Protein AF-A0A9N7NB14-F1 (afdb_monomer_lite)

Sequence (86 aa):
ELYQKALTVKSAIPHPRIMGIIRECGGKMHMAERQWAEAATDFFEAFKNYDEAGNHRRIQCLKYLVLANMLMESEVNPFDDQEAKP

InterPro domains:
  IPR050871 26S Proteasome and COP9 Signalosome Components [PTHR10678] (1-86)

Foldseek 3Di:
DVLVVLVPDDDVDDQLQVLLVSLCVQLVVCVVVLVLVSNLVSLVSSLVSCVVVVHPCSVVSLVSNVVSCVSVVHPDDPCVDPSNDD

Secondary structure (DSSP, 8-state):
-HHHHHHT---SS--HHHHHHHHHHHHHHHHHTT-HHHHHHHHHHHHHHHHHTT-THHHHHHHHHHHHHHHTT----TTSSGGG--

Structure (mmCIF, N/CA/C/O backbone):
data_AF-A0A9N7NB14-F1
#
_entry.id   AF-A0A9N7NB14-F1
#
loop_
_atom_site.group_PDB
_atom_site.id
_atom_site.type_symbol
_atom_site.label_atom_id
_atom_site.label_alt_id
_atom_site.label_comp_id
_atom_site.label_asym_id
_atom_site.label_entity_id
_atom_site.label_seq_id
_atom_site.pdbx_PDB_ins_code
_atom_site.Cartn_x
_atom_site.Cartn_y
_atom_site.Cartn_z
_atom_site.occupancy
_atom_site.B_iso_or_equiv
_atom_site.auth_seq_id
_atom_site.auth_comp_id
_atom_site.auth_asym_id
_atom_site.auth_atom_id
_atom_site.pdbx_PDB_model_num
ATOM 1 N N . GLU A 1 1 ? 7.393 -4.291 13.317 1.00 79.00 1 GLU A N 1
ATOM 2 C CA . GLU A 1 1 ? 8.867 -4.078 13.285 1.00 79.00 1 GLU A CA 1
ATOM 3 C C . GLU A 1 1 ? 9.531 -4.277 11.920 1.00 79.00 1 GLU A C 1
ATOM 5 O O . GLU A 1 1 ? 10.281 -3.399 11.511 1.00 79.00 1 GLU A O 1
ATOM 10 N N . LEU A 1 2 ? 9.311 -5.401 11.218 1.00 91.56 2 LEU A N 1
ATOM 11 C CA . LEU A 1 2 ? 10.003 -5.689 9.947 1.00 91.56 2 LEU A CA 1
ATOM 12 C C . LEU A 1 2 ? 9.776 -4.607 8.881 1.00 91.56 2 LEU A C 1
ATOM 14 O O . LEU A 1 2 ? 10.726 -4.200 8.223 1.00 91.56 2 LEU A O 1
ATOM 18 N N . TYR A 1 3 ? 8.541 -4.113 8.759 1.00 92.38 3 TYR A N 1
ATOM 19 C CA . TYR A 1 3 ? 8.193 -3.036 7.832 1.00 92.38 3 TYR A CA 1
ATOM 20 C C . TYR A 1 3 ? 9.032 -1.768 8.067 1.00 92.38 3 TYR A C 1
ATOM 22 O O . TYR A 1 3 ? 9.713 -1.298 7.161 1.00 92.38 3 TYR A O 1
ATOM 30 N N . GLN A 1 4 ? 9.079 -1.285 9.311 1.00 91.19 4 GLN A N 1
ATOM 31 C CA . GLN A 1 4 ? 9.870 -0.108 9.684 1.00 91.19 4 GLN A CA 1
ATOM 32 C C . GLN A 1 4 ? 11.365 -0.311 9.402 1.00 91.19 4 GLN A C 1
ATOM 34 O O . GLN A 1 4 ? 12.016 0.569 8.850 1.00 91.19 4 GLN A O 1
ATOM 39 N N . LYS A 1 5 ? 11.908 -1.504 9.684 1.00 91.62 5 LYS A N 1
ATOM 40 C CA . LYS A 1 5 ? 13.300 -1.842 9.336 1.00 91.62 5 LYS A CA 1
ATOM 41 C C . LYS A 1 5 ? 13.523 -1.828 7.819 1.00 91.62 5 LYS A C 1
ATOM 43 O O . LYS A 1 5 ? 14.535 -1.299 7.371 1.00 91.62 5 LYS A O 1
ATOM 48 N N . ALA A 1 6 ? 12.581 -2.338 7.027 1.00 90.75 6 ALA A N 1
ATOM 49 C CA . ALA A 1 6 ? 12.672 -2.333 5.567 1.00 90.75 6 ALA A CA 1
ATOM 50 C C . ALA A 1 6 ? 12.696 -0.907 4.983 1.00 90.75 6 ALA A C 1
ATOM 52 O O . ALA A 1 6 ? 13.460 -0.655 4.055 1.00 90.75 6 ALA A O 1
ATOM 53 N N . LEU A 1 7 ? 11.951 0.040 5.569 1.00 88.25 7 LEU A N 1
ATOM 54 C CA . LEU A 1 7 ? 11.980 1.456 5.166 1.00 88.25 7 LEU A CA 1
ATOM 55 C C . LEU A 1 7 ? 13.344 2.127 5.400 1.00 88.25 7 LEU A C 1
ATOM 57 O O . LEU A 1 7 ? 13.703 3.063 4.690 1.00 88.25 7 LEU A O 1
ATOM 61 N N . THR A 1 8 ? 14.119 1.655 6.381 1.00 87.69 8 THR A N 1
ATOM 62 C CA . THR A 1 8 ? 15.451 2.214 6.684 1.00 87.69 8 THR A CA 1
ATOM 63 C C . THR A 1 8 ? 16.553 1.729 5.747 1.00 87.69 8 THR A C 1
ATOM 65 O O . THR A 1 8 ? 17.656 2.280 5.766 1.00 87.69 8 THR A O 1
ATOM 68 N N . VAL A 1 9 ? 16.281 0.716 4.917 1.00 83.06 9 VAL A N 1
ATOM 69 C CA . VAL A 1 9 ? 17.268 0.161 3.989 1.00 83.06 9 VAL A CA 1
ATOM 70 C C . VAL A 1 9 ? 17.520 1.161 2.861 1.00 83.06 9 VAL A C 1
ATOM 72 O O . VAL A 1 9 ? 16.811 1.211 1.857 1.00 83.06 9 VAL A O 1
ATOM 75 N N . LYS A 1 10 ? 18.575 1.960 3.019 1.00 63.06 10 LYS A N 1
ATOM 76 C CA . LYS A 1 10 ? 19.098 2.843 1.977 1.00 63.06 10 LYS A CA 1
ATOM 77 C C . LYS A 1 10 ? 20.055 2.049 1.091 1.00 63.06 10 LYS A C 1
ATOM 79 O O . LYS A 1 10 ? 21.220 1.873 1.435 1.00 63.06 10 LYS A O 1
ATOM 84 N N . SER A 1 11 ? 19.573 1.556 -0.045 1.00 63.00 11 SER A N 1
ATOM 85 C CA . SER A 1 11 ? 20.482 1.235 -1.154 1.00 63.00 11 SER A CA 1
ATOM 86 C C . SER A 1 11 ? 20.830 2.523 -1.905 1.00 63.00 11 SER A C 1
ATOM 88 O O . SER A 1 11 ? 20.082 3.497 -1.813 1.00 63.00 11 SER A O 1
ATOM 90 N N . ALA A 1 12 ? 21.949 2.544 -2.636 1.00 65.31 12 ALA A N 1
ATOM 91 C CA . ALA A 1 12 ? 22.354 3.718 -3.415 1.00 65.31 12 ALA A CA 1
ATOM 92 C C . ALA A 1 12 ? 21.252 4.181 -4.391 1.00 65.31 12 ALA A C 1
ATOM 94 O O . ALA A 1 12 ? 21.141 5.376 -4.638 1.00 65.31 12 ALA A O 1
ATOM 95 N N . ILE A 1 13 ? 20.419 3.249 -4.883 1.00 62.69 13 ILE A N 1
ATOM 96 C CA . ILE A 1 13 ? 19.181 3.511 -5.629 1.00 62.69 13 ILE A CA 1
ATOM 97 C C . ILE A 1 13 ? 18.187 2.367 -5.335 1.00 62.69 13 ILE A C 1
ATOM 99 O O . ILE A 1 13 ? 18.347 1.270 -5.879 1.00 62.69 13 ILE A O 1
ATOM 103 N N . PRO A 1 14 ? 17.167 2.566 -4.479 1.00 72.25 14 PRO A N 1
ATOM 104 C CA . PRO A 1 14 ? 16.110 1.578 -4.293 1.00 72.25 14 PRO A CA 1
ATOM 105 C C . PRO A 1 14 ? 15.310 1.441 -5.589 1.00 72.25 14 PRO A C 1
ATOM 107 O O . PRO A 1 14 ? 14.742 2.414 -6.071 1.00 72.25 14 PRO A O 1
ATOM 110 N N . HIS A 1 15 ? 15.257 0.238 -6.164 1.00 88.25 15 HIS A N 1
ATOM 111 C CA . HIS A 1 15 ? 14.474 0.013 -7.379 1.00 88.25 15 HIS A CA 1
ATOM 112 C C . HIS A 1 15 ? 12.972 0.203 -7.069 1.00 88.25 15 HIS A C 1
ATOM 114 O O . HIS A 1 15 ? 12.488 -0.463 -6.144 1.00 88.25 15 HIS A O 1
ATOM 120 N N . PRO A 1 16 ? 12.207 0.994 -7.854 1.00 92.50 16 PRO A N 1
ATOM 121 C CA . PRO A 1 16 ? 10.804 1.320 -7.560 1.00 92.50 16 PRO A CA 1
ATOM 122 C C . PRO A 1 16 ? 9.941 0.086 -7.265 1.00 92.50 16 PRO A C 1
ATOM 124 O O . PRO A 1 16 ? 9.273 0.005 -6.243 1.00 92.50 16 PRO A O 1
ATOM 127 N N . ARG A 1 17 ? 10.085 -0.987 -8.055 1.00 93.31 17 ARG A N 1
ATOM 128 C CA . ARG A 1 17 ? 9.460 -2.297 -7.777 1.00 93.31 17 ARG A CA 1
ATOM 129 C C . ARG A 1 17 ? 9.657 -2.834 -6.347 1.00 93.31 17 ARG A C 1
ATOM 131 O O . ARG A 1 17 ? 8.710 -3.378 -5.786 1.00 93.31 17 ARG A O 1
ATOM 138 N N . ILE A 1 18 ? 10.863 -2.756 -5.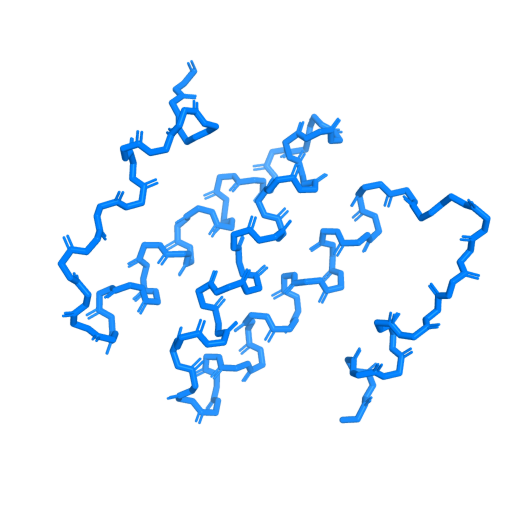780 1.00 93.81 18 ILE A N 1
ATOM 139 C CA . ILE A 1 18 ? 11.142 -3.260 -4.421 1.00 93.81 18 ILE A CA 1
ATOM 140 C C . ILE A 1 18 ? 10.438 -2.375 -3.395 1.00 93.81 18 ILE A C 1
ATOM 142 O O . ILE A 1 18 ? 9.793 -2.884 -2.479 1.00 93.81 18 ILE A O 1
ATOM 146 N N . MET A 1 19 ? 10.522 -1.057 -3.576 1.00 94.44 19 MET A N 1
ATOM 147 C CA . MET A 1 19 ? 9.876 -0.101 -2.684 1.00 94.44 19 MET A CA 1
ATOM 148 C C . MET A 1 19 ? 8.347 -0.223 -2.736 1.00 94.44 19 MET A C 1
ATOM 150 O O . MET A 1 19 ? 7.701 -0.215 -1.691 1.00 94.44 19 MET A O 1
ATOM 154 N N . GLY A 1 20 ? 7.778 -0.469 -3.920 1.00 95.81 20 GLY A N 1
ATOM 155 C CA . GLY A 1 20 ? 6.356 -0.763 -4.102 1.00 95.81 20 GLY A CA 1
ATOM 156 C C . GLY A 1 20 ? 5.893 -1.979 -3.296 1.00 95.81 20 GLY A C 1
ATOM 157 O O . GLY A 1 20 ? 4.857 -1.916 -2.640 1.00 95.81 20 GLY A O 1
ATOM 158 N N . ILE A 1 21 ? 6.690 -3.054 -3.250 1.00 96.12 21 ILE A N 1
ATOM 159 C CA . ILE A 1 21 ? 6.389 -4.243 -2.431 1.00 96.12 21 ILE A CA 1
ATOM 160 C C . ILE A 1 21 ? 6.411 -3.903 -0.938 1.00 96.12 21 ILE A C 1
ATOM 162 O O . ILE A 1 21 ? 5.504 -4.297 -0.205 1.00 96.12 21 ILE A O 1
ATOM 166 N N . ILE A 1 22 ? 7.438 -3.180 -0.481 1.00 96.06 22 ILE A N 1
ATOM 167 C CA . ILE A 1 22 ? 7.578 -2.795 0.931 1.00 96.06 22 ILE A CA 1
ATOM 168 C C . ILE A 1 22 ? 6.380 -1.942 1.364 1.00 96.06 22 ILE A C 1
ATOM 170 O O . ILE A 1 22 ? 5.746 -2.250 2.374 1.00 96.06 22 ILE A O 1
ATOM 174 N N . ARG A 1 23 ? 6.034 -0.922 0.572 1.00 97.50 23 ARG A N 1
ATOM 175 C CA . ARG A 1 23 ? 4.907 -0.017 0.827 1.00 97.50 23 ARG A CA 1
ATOM 176 C C . ARG A 1 23 ? 3.557 -0.727 0.770 1.00 97.50 23 ARG A C 1
ATOM 178 O O . ARG A 1 23 ? 2.748 -0.544 1.668 1.00 97.50 23 ARG A O 1
ATOM 185 N N . GLU A 1 24 ? 3.325 -1.613 -0.200 1.00 98.19 24 GLU A N 1
ATOM 186 C CA . GLU A 1 24 ? 2.077 -2.389 -0.279 1.00 98.19 24 GLU A CA 1
ATOM 187 C C . GLU A 1 24 ? 1.866 -3.256 0.975 1.00 98.19 24 GLU A C 1
ATOM 189 O O . GLU A 1 24 ? 0.749 -3.363 1.490 1.00 98.19 24 GLU A O 1
ATOM 194 N N . CYS A 1 25 ? 2.938 -3.869 1.485 1.00 97.69 25 CYS A N 1
ATOM 195 C CA . CYS A 1 25 ? 2.902 -4.612 2.743 1.00 97.69 25 CYS A CA 1
ATOM 196 C C . CYS A 1 25 ? 2.628 -3.695 3.947 1.00 97.69 25 CYS A C 1
ATOM 198 O O . CYS A 1 25 ? 1.835 -4.073 4.808 1.00 97.69 25 CYS A O 1
ATOM 200 N N . GLY A 1 26 ? 3.232 -2.502 3.987 1.00 98.00 26 GLY A N 1
ATOM 201 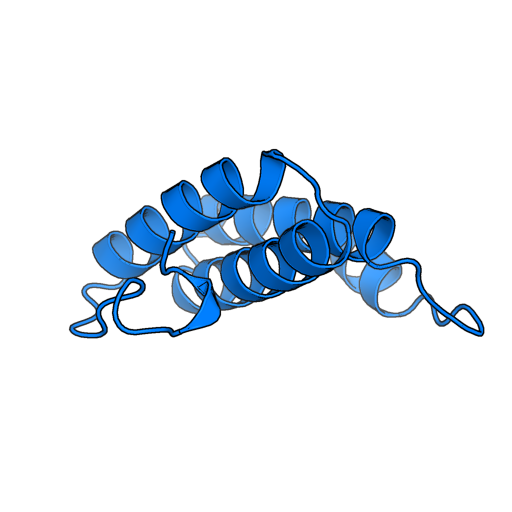C CA . GLY A 1 26 ? 2.951 -1.466 4.990 1.00 98.00 26 GLY A CA 1
ATOM 202 C C . GLY A 1 26 ? 1.480 -1.057 5.017 1.00 98.00 26 GLY A C 1
ATOM 203 O O . GLY A 1 26 ? 0.835 -1.138 6.059 1.00 98.00 26 GLY A O 1
ATOM 204 N N . GLY A 1 27 ? 0.905 -0.769 3.847 1.00 98.19 27 GLY A N 1
ATOM 205 C CA . GLY A 1 27 ? -0.508 -0.417 3.723 1.00 98.19 27 GLY A CA 1
ATOM 206 C C . GLY A 1 27 ? -1.437 -1.516 4.243 1.00 98.19 27 GLY A C 1
ATOM 207 O O . GLY A 1 27 ? -2.369 -1.248 4.996 1.00 98.19 27 GLY A O 1
ATOM 208 N N . LYS A 1 28 ? -1.155 -2.786 3.923 1.00 98.31 28 LYS A N 1
ATOM 209 C CA . LYS A 1 28 ? -1.933 -3.934 4.433 1.00 98.31 28 LYS A CA 1
ATOM 210 C C . LYS A 1 28 ? -1.815 -4.112 5.947 1.00 98.31 28 LYS A C 1
ATOM 212 O O . LYS A 1 28 ? -2.799 -4.479 6.585 1.00 98.31 28 LYS A O 1
ATOM 217 N N . MET A 1 29 ? -0.634 -3.869 6.511 1.00 98.25 29 MET A N 1
ATOM 218 C CA . MET A 1 29 ? -0.412 -3.898 7.957 1.00 98.25 29 MET A CA 1
ATOM 219 C C . MET A 1 29 ? -1.247 -2.813 8.650 1.00 98.25 29 MET A C 1
ATOM 221 O O . MET A 1 29 ? -2.025 -3.132 9.544 1.00 98.25 29 MET A O 1
ATOM 225 N N . HIS A 1 30 ? -1.174 -1.567 8.174 1.00 98.31 30 HIS A N 1
ATOM 226 C CA . HIS A 1 30 ? -1.957 -0.453 8.716 1.00 98.31 30 HIS A CA 1
ATOM 227 C C . HIS A 1 30 ? -3.475 -0.681 8.585 1.00 98.31 30 HIS A C 1
ATOM 229 O O . HIS A 1 30 ? -4.223 -0.403 9.520 1.00 98.31 30 HIS A O 1
ATOM 235 N N . MET A 1 31 ? -3.943 -1.294 7.487 1.00 98.00 31 MET A N 1
ATOM 236 C CA . MET A 1 31 ? -5.349 -1.714 7.353 1.00 98.00 31 MET A CA 1
ATOM 237 C C . MET A 1 31 ? -5.778 -2.696 8.450 1.00 98.00 31 MET A C 1
ATOM 239 O O . MET A 1 31 ? -6.879 -2.577 8.983 1.00 98.00 31 MET A O 1
ATOM 243 N N . ALA A 1 32 ? -4.930 -3.669 8.799 1.00 97.81 32 ALA A N 1
ATOM 244 C CA . ALA A 1 32 ? -5.232 -4.622 9.867 1.00 97.81 32 ALA A CA 1
ATOM 245 C C . ALA A 1 32 ? -5.296 -3.943 11.249 1.00 97.81 32 ALA A C 1
ATOM 247 O O . ALA A 1 32 ? -6.095 -4.342 12.095 1.00 97.81 32 ALA A O 1
ATOM 248 N N . GLU A 1 33 ? -4.502 -2.890 11.450 1.00 97.44 33 GLU A N 1
ATOM 249 C CA . GLU A 1 33 ? -4.450 -2.088 12.680 1.00 97.44 33 GLU A CA 1
ATOM 250 C C . GLU A 1 33 ? -5.486 -0.949 12.720 1.00 97.44 33 GLU A C 1
ATOM 252 O O . GLU A 1 33 ? -5.553 -0.215 13.703 1.00 97.44 33 GLU A O 1
ATOM 257 N N . ARG A 1 34 ? -6.337 -0.825 11.688 1.00 97.31 34 ARG A N 1
ATOM 258 C CA . ARG A 1 34 ? -7.338 0.250 11.528 1.00 97.31 34 ARG A CA 1
ATOM 259 C C . ARG A 1 34 ? -6.747 1.662 11.432 1.00 97.31 34 ARG A C 1
ATOM 261 O O . ARG A 1 34 ? -7.416 2.648 11.728 1.00 97.31 34 ARG A O 1
ATOM 268 N N . GLN A 1 35 ? -5.500 1.751 10.990 1.00 97.81 35 GLN A N 1
ATOM 269 C CA . GLN A 1 35 ? -4.769 2.989 10.732 1.00 97.81 35 GLN A CA 1
ATOM 270 C C . GLN A 1 35 ? -4.976 3.397 9.269 1.00 97.81 35 GLN A C 1
ATOM 272 O O . GLN A 1 35 ? -4.160 3.131 8.388 1.00 97.81 35 GLN A O 1
ATOM 277 N N . TRP A 1 36 ? -6.153 3.945 8.974 1.00 97.06 36 TRP A N 1
ATOM 278 C CA . TRP A 1 36 ? -6.610 4.148 7.596 1.00 97.06 36 TRP A CA 1
ATOM 279 C C . TRP A 1 36 ? -5.811 5.211 6.836 1.00 97.06 36 TRP A C 1
ATOM 281 O O . TRP A 1 36 ? -5.553 5.043 5.645 1.00 97.06 36 TRP A O 1
ATOM 291 N N . ALA A 1 37 ? -5.388 6.279 7.515 1.00 95.88 37 ALA A N 1
ATOM 292 C CA . ALA A 1 37 ? -4.635 7.369 6.898 1.00 95.88 37 ALA A CA 1
ATOM 293 C C . ALA A 1 37 ? -3.213 6.923 6.509 1.00 95.88 37 ALA A C 1
ATOM 295 O O . ALA A 1 37 ? -2.725 7.203 5.411 1.00 95.88 37 ALA A O 1
ATOM 296 N N . GLU A 1 38 ? -2.562 6.163 7.386 1.00 97.00 38 GLU A N 1
ATOM 297 C CA . GLU A 1 38 ? -1.256 5.557 7.155 1.00 97.00 38 GLU A CA 1
ATOM 298 C C . GLU A 1 38 ? -1.338 4.474 6.074 1.00 97.00 38 GLU A C 1
ATOM 300 O O . GLU A 1 38 ? -0.458 4.385 5.215 1.00 97.00 38 GLU A O 1
ATOM 305 N N . ALA A 1 39 ? -2.424 3.694 6.057 1.00 97.88 39 ALA A N 1
ATOM 306 C CA . ALA A 1 39 ? -2.697 2.744 4.987 1.00 97.88 39 ALA A CA 1
ATOM 307 C C . ALA A 1 39 ? -2.847 3.436 3.627 1.00 97.88 39 ALA A C 1
ATOM 309 O O . ALA A 1 39 ? -2.217 3.012 2.659 1.00 97.88 39 ALA A O 1
ATOM 310 N N . ALA A 1 40 ? -3.644 4.507 3.550 1.00 96.25 40 ALA A N 1
ATOM 311 C CA . ALA A 1 40 ? -3.831 5.286 2.329 1.00 96.25 40 ALA A CA 1
ATOM 312 C C . ALA A 1 40 ? -2.494 5.849 1.823 1.00 96.25 40 ALA A C 1
ATOM 314 O O . ALA A 1 40 ? -2.150 5.667 0.656 1.00 96.25 40 ALA A O 1
ATOM 315 N N . THR A 1 41 ? -1.696 6.435 2.720 1.00 95.88 41 THR A N 1
ATOM 316 C CA . THR A 1 41 ? -0.359 6.956 2.394 1.00 95.88 41 THR A CA 1
ATOM 317 C C . THR A 1 41 ? 0.532 5.867 1.796 1.00 95.88 41 THR A C 1
ATOM 319 O O . THR A 1 41 ? 1.126 6.052 0.734 1.00 95.88 41 THR A O 1
ATOM 322 N N . ASP A 1 42 ? 0.592 4.696 2.431 1.00 97.94 42 ASP A N 1
ATOM 323 C CA . ASP A 1 42 ? 1.427 3.599 1.951 1.00 97.94 42 ASP A CA 1
ATOM 324 C C . ASP A 1 42 ? 0.924 2.980 0.643 1.00 97.94 42 ASP A C 1
ATOM 326 O O . ASP A 1 42 ? 1.733 2.630 -0.218 1.00 97.94 42 ASP A O 1
ATOM 330 N N . PHE A 1 43 ? -0.391 2.869 0.437 1.00 97.81 43 PHE A N 1
ATOM 331 C CA . PHE A 1 43 ? -0.931 2.395 -0.838 1.00 97.81 43 PHE A CA 1
ATOM 332 C C . PHE A 1 43 ? -0.692 3.381 -1.977 1.00 97.81 43 PHE A C 1
ATOM 334 O O . PHE A 1 43 ? -0.428 2.935 -3.095 1.00 97.81 43 PHE A O 1
ATOM 341 N N . PHE A 1 44 ? -0.729 4.685 -1.708 1.00 95.69 44 PHE A N 1
ATOM 342 C CA . PHE A 1 44 ? -0.403 5.706 -2.697 1.00 95.69 44 PHE A CA 1
ATOM 343 C C . PHE A 1 44 ? 1.089 5.693 -3.061 1.00 95.69 44 PHE A C 1
ATOM 345 O O . PHE A 1 44 ? 1.449 5.672 -4.237 1.00 95.69 44 PHE A O 1
ATOM 352 N N . GLU A 1 45 ? 1.983 5.582 -2.077 1.00 95.81 45 GLU A N 1
ATOM 353 C CA . GLU A 1 45 ? 3.413 5.397 -2.347 1.00 95.81 45 GLU A CA 1
ATOM 354 C C . GLU A 1 45 ? 3.685 4.097 -3.119 1.00 95.81 45 GLU A C 1
ATOM 356 O O . GLU A 1 45 ? 4.464 4.087 -4.074 1.00 95.81 45 GLU A O 1
ATOM 361 N N . ALA A 1 46 ? 3.020 2.994 -2.762 1.00 96.94 46 ALA A N 1
ATOM 362 C CA . ALA A 1 46 ? 3.133 1.735 -3.495 1.00 96.94 46 ALA A CA 1
ATOM 363 C C . ALA A 1 46 ? 2.641 1.864 -4.943 1.00 96.94 46 ALA A C 1
ATOM 365 O O . ALA A 1 46 ? 3.268 1.322 -5.853 1.00 96.94 46 ALA A O 1
ATOM 366 N N . PHE A 1 47 ? 1.541 2.593 -5.152 1.00 96.56 47 PHE A N 1
ATOM 367 C CA . PHE A 1 47 ? 0.985 2.884 -6.466 1.00 96.56 47 PHE A CA 1
ATOM 368 C C . PHE A 1 47 ? 2.011 3.584 -7.363 1.00 96.56 47 PHE A C 1
ATOM 370 O O . PHE A 1 47 ? 2.344 3.031 -8.409 1.00 96.56 47 PHE A O 1
ATOM 377 N N . LYS A 1 48 ? 2.582 4.709 -6.912 1.00 94.88 48 LYS A N 1
ATOM 378 C CA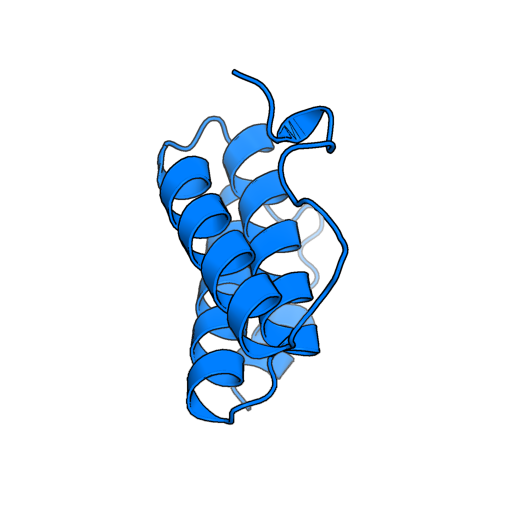 . LYS A 1 48 ? 3.607 5.466 -7.653 1.00 94.88 48 LYS A CA 1
ATOM 379 C C . LYS A 1 48 ? 4.817 4.611 -8.012 1.00 94.88 48 LYS A C 1
ATOM 381 O O . LYS A 1 48 ? 5.240 4.558 -9.160 1.00 94.88 48 LYS A O 1
ATOM 386 N N . ASN A 1 49 ? 5.325 3.861 -7.035 1.00 95.38 49 ASN A N 1
ATOM 387 C CA . ASN A 1 49 ? 6.473 2.977 -7.228 1.00 95.38 49 ASN A CA 1
ATOM 388 C C . ASN A 1 49 ? 6.200 1.854 -8.242 1.00 95.38 49 ASN A C 1
ATOM 390 O O . ASN A 1 49 ? 7.094 1.444 -8.987 1.00 95.38 49 ASN A O 1
ATOM 394 N N . TYR A 1 50 ? 4.980 1.311 -8.261 1.00 96.31 50 TYR A N 1
ATOM 395 C CA . TYR A 1 50 ? 4.596 0.322 -9.261 1.00 96.31 50 TYR A CA 1
ATOM 396 C C . TYR A 1 50 ? 4.327 0.940 -10.625 1.00 96.31 50 TYR A C 1
ATOM 398 O O . TYR A 1 50 ? 4.632 0.282 -11.617 1.00 96.31 50 TYR A O 1
ATOM 406 N N . ASP A 1 51 ? 3.796 2.157 -10.693 1.00 94.50 51 ASP A N 1
ATOM 407 C CA . ASP A 1 51 ? 3.579 2.840 -11.962 1.00 94.50 51 ASP A CA 1
ATOM 408 C C . ASP A 1 51 ? 4.900 3.203 -12.648 1.00 94.50 51 ASP A C 1
ATOM 410 O O . ASP A 1 51 ? 5.120 2.803 -13.791 1.00 94.50 51 ASP A O 1
ATOM 414 N N . GLU A 1 52 ? 5.845 3.784 -11.904 1.00 94.25 52 GLU A N 1
ATOM 415 C CA . GLU A 1 52 ? 7.207 4.055 -12.381 1.00 94.25 52 GLU A CA 1
ATOM 416 C C . GLU A 1 52 ? 7.920 2.771 -12.847 1.00 94.25 52 GLU A C 1
ATOM 418 O O . GLU A 1 52 ? 8.667 2.765 -13.825 1.00 94.25 52 GLU A O 1
ATOM 423 N N . ALA A 1 53 ? 7.654 1.640 -12.184 1.00 94.50 53 ALA A N 1
ATOM 424 C CA . ALA A 1 53 ? 8.184 0.334 -12.573 1.00 94.50 53 ALA A CA 1
ATOM 425 C C . ALA A 1 53 ? 7.418 -0.352 -13.726 1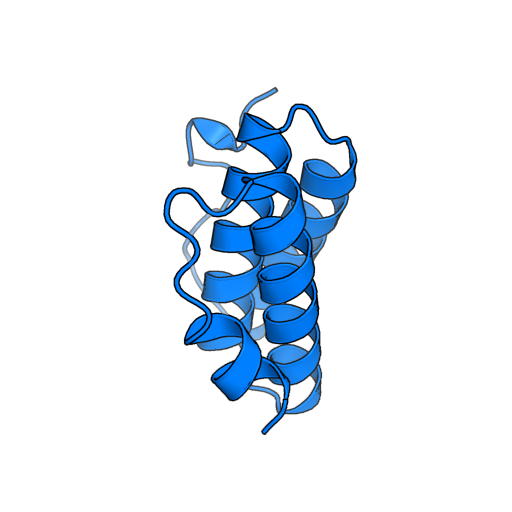.00 94.50 53 ALA A C 1
ATOM 427 O O . ALA A 1 53 ? 7.761 -1.488 -14.068 1.00 94.50 53 ALA A O 1
ATOM 428 N N . GLY A 1 54 ? 6.354 0.252 -14.269 1.00 94.19 54 GLY A N 1
ATOM 429 C CA . GLY A 1 54 ? 5.490 -0.359 -15.287 1.00 94.19 54 GLY A CA 1
ATOM 430 C C . GLY A 1 54 ? 4.772 -1.632 -14.812 1.00 94.19 54 GLY A C 1
ATOM 431 O O . GLY A 1 54 ? 4.493 -2.538 -15.599 1.00 94.19 54 GLY A O 1
ATOM 432 N N . ASN A 1 55 ? 4.515 -1.759 -13.509 1.00 94.88 55 ASN A N 1
ATOM 433 C CA . ASN A 1 55 ? 3.971 -2.961 -12.890 1.00 94.88 55 ASN A CA 1
ATOM 434 C C . ASN A 1 55 ? 2.443 -2.881 -12.727 1.00 94.88 55 ASN A C 1
ATOM 436 O O . ASN A 1 55 ? 1.913 -2.021 -12.027 1.00 94.88 55 ASN A O 1
ATOM 440 N N . HIS A 1 56 ? 1.732 -3.868 -13.284 1.00 94.81 56 HIS A N 1
ATOM 441 C CA . HIS A 1 56 ? 0.269 -4.008 -13.195 1.00 94.81 56 HIS A CA 1
ATOM 442 C C . HIS A 1 56 ? -0.304 -3.978 -11.765 1.00 94.81 56 HIS A C 1
ATOM 444 O O . HIS A 1 56 ? -1.472 -3.628 -11.577 1.00 94.81 56 HIS A O 1
ATOM 450 N N . ARG A 1 57 ? 0.505 -4.300 -10.744 1.00 96.12 57 ARG A N 1
ATOM 451 C CA . ARG A 1 57 ? 0.110 -4.195 -9.332 1.00 96.12 57 ARG A CA 1
ATOM 452 C C . ARG A 1 57 ? -0.302 -2.787 -8.908 1.00 96.12 57 ARG A C 1
ATOM 454 O O . ARG A 1 57 ? -1.046 -2.681 -7.935 1.00 96.12 57 ARG A O 1
ATOM 461 N N . ARG A 1 58 ? 0.063 -1.737 -9.656 1.00 95.81 58 ARG A N 1
ATOM 462 C CA . ARG A 1 58 ? -0.442 -0.375 -9.417 1.00 95.81 58 ARG A CA 1
ATOM 463 C C . ARG A 1 58 ? -1.972 -0.350 -9.305 1.00 95.81 58 ARG A C 1
ATOM 465 O O . ARG A 1 58 ? -2.510 0.212 -8.363 1.00 95.81 58 ARG A O 1
ATOM 472 N N . ILE A 1 59 ? -2.692 -1.083 -10.161 1.00 95.00 59 ILE A N 1
ATOM 473 C CA . ILE A 1 59 ? -4.166 -1.109 -10.147 1.00 95.00 59 ILE A CA 1
ATOM 474 C C . ILE A 1 59 ? -4.688 -1.712 -8.836 1.00 95.00 59 ILE A C 1
ATOM 476 O O . ILE A 1 59 ? -5.707 -1.277 -8.302 1.00 95.00 59 ILE A O 1
ATOM 480 N N . GLN A 1 60 ? -3.993 -2.713 -8.293 1.00 96.75 60 GLN A N 1
ATOM 481 C CA . GLN A 1 60 ? -4.353 -3.300 -7.007 1.00 96.75 60 GLN A CA 1
ATOM 482 C C . GLN A 1 60 ? -4.110 -2.318 -5.853 1.00 96.75 60 GLN A C 1
ATOM 484 O O . GLN A 1 60 ? -4.971 -2.192 -4.985 1.00 96.75 60 GLN A O 1
ATOM 489 N N . CYS A 1 61 ? -2.989 -1.593 -5.860 1.00 96.94 61 CYS A N 1
ATOM 490 C CA . CYS A 1 61 ? -2.715 -0.544 -4.876 1.00 96.94 61 CYS A CA 1
ATOM 491 C C . CYS A 1 61 ? -3.741 0.592 -4.949 1.00 96.94 61 CYS A C 1
ATOM 493 O O . CYS A 1 61 ? -4.226 1.015 -3.906 1.00 96.94 61 CYS A O 1
ATOM 495 N N . LEU A 1 62 ? -4.161 1.000 -6.151 1.00 95.56 62 LEU A N 1
ATOM 496 C CA . LEU A 1 62 ? -5.214 2.003 -6.331 1.00 95.56 62 LEU A CA 1
ATOM 497 C C . LEU A 1 62 ? -6.552 1.541 -5.732 1.00 95.56 62 LEU A C 1
ATOM 499 O O . LEU A 1 62 ? -7.214 2.303 -5.034 1.00 95.56 62 LEU A O 1
ATOM 503 N N . LYS A 1 63 ? -6.932 0.268 -5.916 1.00 96.62 63 LYS A N 1
ATOM 504 C CA . LYS A 1 63 ? -8.132 -0.300 -5.269 1.00 96.62 63 LYS A CA 1
ATOM 505 C C . LYS A 1 63 ? -8.044 -0.250 -3.742 1.00 96.62 63 LYS A C 1
ATOM 507 O O . LYS A 1 63 ? -9.037 0.058 -3.087 1.00 96.62 63 LYS A O 1
ATOM 512 N N . TYR A 1 64 ? -6.877 -0.552 -3.175 1.00 97.69 64 TYR A N 1
ATOM 513 C CA . TYR A 1 64 ? -6.680 -0.463 -1.730 1.00 97.69 64 TYR A CA 1
ATOM 514 C C . TYR A 1 64 ? -6.668 0.979 -1.219 1.00 97.69 64 TYR A C 1
ATOM 516 O O . TYR A 1 64 ? -7.232 1.229 -0.160 1.00 97.69 64 TYR A O 1
ATOM 524 N N . LEU A 1 65 ? -6.103 1.921 -1.976 1.00 96.00 65 LEU A N 1
ATOM 525 C CA . LEU A 1 65 ? -6.151 3.350 -1.666 1.00 96.00 65 LEU A CA 1
ATOM 526 C C . LEU A 1 65 ? -7.597 3.853 -1.594 1.00 96.00 65 LEU A C 1
ATOM 528 O O . LEU A 1 65 ? -7.979 4.488 -0.617 1.00 96.00 65 LEU A O 1
ATOM 532 N N . VAL A 1 66 ? -8.423 3.506 -2.586 1.00 95.12 66 VAL A N 1
ATOM 533 C CA . VAL A 1 66 ? -9.855 3.849 -2.601 1.00 95.12 66 VAL A CA 1
ATOM 534 C C . VAL A 1 66 ? -10.566 3.264 -1.380 1.00 95.12 66 VAL A C 1
ATOM 536 O O . VAL A 1 66 ? -11.321 3.967 -0.715 1.00 95.12 66 VAL A O 1
ATOM 539 N N . LEU A 1 67 ? -10.293 2.000 -1.039 1.00 96.25 67 LEU A N 1
ATOM 540 C CA . LEU A 1 67 ? -10.855 1.369 0.156 1.00 96.25 67 LEU A CA 1
ATOM 541 C C . LEU A 1 67 ? -10.430 2.077 1.451 1.00 96.25 67 LEU A C 1
ATOM 543 O O . LEU A 1 67 ? -11.278 2.322 2.304 1.00 96.25 67 LEU A O 1
ATOM 547 N N . ALA A 1 68 ? -9.147 2.416 1.596 1.00 96.56 68 ALA A N 1
ATOM 548 C CA . ALA A 1 68 ? -8.636 3.129 2.763 1.00 96.56 68 ALA A CA 1
ATOM 549 C C . ALA A 1 68 ? -9.277 4.521 2.898 1.00 96.56 68 ALA A C 1
ATOM 551 O O . ALA A 1 68 ? -9.730 4.870 3.986 1.00 96.56 68 ALA A O 1
ATOM 552 N N . ASN A 1 69 ? -9.416 5.260 1.789 1.00 93.94 69 ASN A N 1
ATOM 553 C CA . ASN A 1 69 ? -10.093 6.560 1.756 1.00 93.94 69 ASN A CA 1
ATOM 554 C C . ASN A 1 69 ? -11.573 6.467 2.159 1.00 93.94 69 ASN A C 1
ATOM 556 O O . ASN A 1 69 ? -12.050 7.311 2.915 1.00 93.94 69 ASN A O 1
ATOM 560 N N . MET A 1 70 ? -12.289 5.424 1.719 1.00 94.00 70 MET A N 1
ATOM 561 C CA . MET A 1 70 ? -13.673 5.186 2.149 1.00 94.00 70 MET A CA 1
ATOM 562 C C . MET A 1 70 ? -13.769 4.892 3.653 1.00 94.00 70 MET A C 1
ATOM 564 O O . MET A 1 70 ? -14.678 5.383 4.313 1.00 94.00 70 MET A O 1
ATOM 568 N N . LEU A 1 71 ? -12.837 4.111 4.210 1.00 95.00 71 LEU A N 1
ATOM 569 C CA . LEU A 1 71 ? -12.841 3.737 5.633 1.00 95.00 71 LEU A CA 1
ATOM 570 C C . LEU A 1 71 ? -12.447 4.878 6.577 1.00 95.00 71 LEU A C 1
ATOM 572 O O . LEU A 1 71 ? -12.847 4.860 7.738 1.00 95.00 71 LEU A O 1
ATOM 576 N N . MET A 1 72 ? -11.674 5.854 6.098 1.00 93.88 72 MET A N 1
ATOM 577 C CA . MET A 1 72 ? -11.375 7.078 6.850 1.00 93.88 72 MET A CA 1
ATOM 578 C C . MET A 1 72 ? -12.419 8.184 6.654 1.00 93.88 72 MET A C 1
ATOM 580 O O . MET A 1 72 ? -12.211 9.281 7.162 1.00 93.88 72 MET A O 1
ATOM 584 N N . GLU A 1 73 ? -13.490 7.917 5.895 1.00 91.31 73 GLU A N 1
ATOM 585 C CA . GLU A 1 73 ? -14.524 8.900 5.539 1.00 91.31 73 GLU A CA 1
ATOM 586 C C . GLU A 1 73 ? -13.930 10.162 4.880 1.00 91.31 73 GLU A C 1
ATOM 588 O O . GLU A 1 73 ? -14.376 11.283 5.110 1.00 91.31 73 GLU A O 1
ATOM 593 N N . SER A 1 74 ? -12.885 9.984 4.062 1.00 87.75 74 SER A N 1
ATOM 594 C CA . SER A 1 74 ? -12.229 11.093 3.367 1.00 87.75 74 SER A CA 1
ATOM 595 C C . SER A 1 74 ? -13.109 11.628 2.242 1.00 87.75 74 SER A C 1
ATOM 597 O O . SER A 1 74 ? -13.629 10.864 1.431 1.00 87.75 74 SER A O 1
ATOM 599 N N . GLU A 1 75 ? -13.192 12.952 2.131 1.00 85.00 75 GLU A N 1
ATOM 600 C CA . GLU A 1 75 ? -13.798 13.628 0.977 1.00 85.00 75 GLU A CA 1
ATOM 601 C C . GLU A 1 75 ? -12.849 13.689 -0.236 1.00 85.00 75 GLU A C 1
ATOM 603 O O . GLU A 1 75 ? -13.248 14.105 -1.323 1.00 85.00 75 GLU A O 1
ATOM 608 N N . VAL A 1 76 ? -11.585 13.277 -0.073 1.00 80.75 76 VAL A N 1
ATOM 609 C CA . VAL A 1 76 ? -10.579 13.317 -1.142 1.00 80.75 76 VAL A CA 1
ATOM 610 C C . VAL A 1 76 ? -10.840 12.205 -2.153 1.00 80.75 76 VAL A C 1
ATOM 612 O O . VAL A 1 76 ? -10.817 11.020 -1.815 1.00 80.75 76 VAL A O 1
ATOM 615 N N . ASN A 1 77 ? -11.007 12.586 -3.419 1.00 79.69 77 ASN A N 1
ATOM 616 C CA . ASN A 1 77 ? -11.138 11.646 -4.521 1.00 79.69 77 ASN A CA 1
ATOM 617 C C . ASN A 1 77 ? -9.751 11.177 -5.016 1.00 79.69 77 ASN A C 1
ATOM 619 O O . ASN A 1 77 ? -9.039 11.950 -5.659 1.00 79.69 77 ASN A O 1
ATOM 623 N N . PRO A 1 78 ? -9.359 9.906 -4.803 1.00 78.19 78 PRO A N 1
ATOM 624 C CA . PRO A 1 78 ? -8.062 9.393 -5.253 1.00 78.19 78 PRO A CA 1
ATOM 625 C C . PRO A 1 78 ? -7.905 9.329 -6.782 1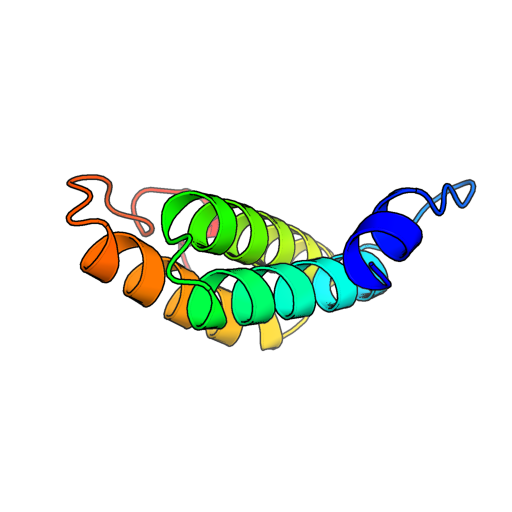.00 78.19 78 PRO A C 1
ATOM 627 O O . PRO A 1 78 ? -6.802 9.091 -7.260 1.00 78.19 78 PRO A O 1
ATOM 630 N N . PHE A 1 79 ? -8.979 9.520 -7.557 1.00 81.75 79 PHE A N 1
ATOM 631 C CA . PHE A 1 79 ? -8.933 9.546 -9.024 1.00 81.75 79 PHE A CA 1
ATOM 632 C C . PHE A 1 79 ? -8.709 10.941 -9.618 1.00 81.75 79 PHE A C 1
ATOM 634 O O . PHE A 1 79 ? -8.527 11.064 -10.831 1.00 81.75 79 PHE A O 1
ATOM 641 N N . ASP A 1 80 ? -8.729 11.992 -8.794 1.00 82.94 80 ASP A N 1
ATOM 642 C CA . ASP A 1 80 ? -8.391 13.338 -9.267 1.00 82.94 80 ASP A CA 1
ATOM 643 C C . ASP A 1 80 ? -6.892 13.464 -9.564 1.00 82.94 80 ASP A C 1
ATOM 645 O O . ASP A 1 80 ? -6.493 14.285 -10.400 1.00 82.94 80 ASP A O 1
ATOM 649 N N . ASP A 1 81 ? -6.081 12.607 -8.935 1.00 77.75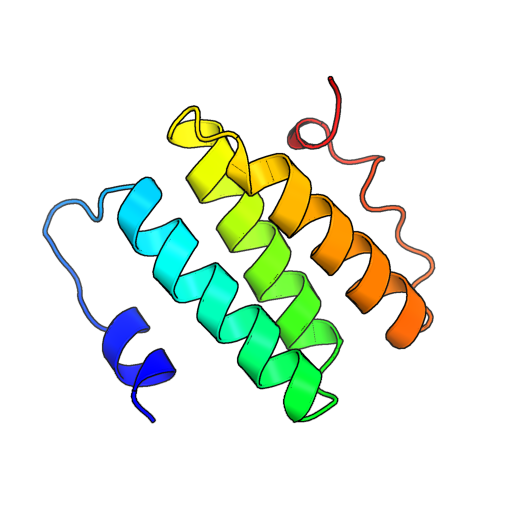 81 ASP A N 1
ATOM 650 C CA . ASP A 1 81 ? -4.644 12.548 -9.146 1.00 77.75 81 ASP A CA 1
ATOM 651 C C . ASP A 1 81 ? -4.305 12.208 -10.603 1.00 77.75 81 ASP A C 1
ATOM 653 O O . ASP A 1 81 ? -4.925 11.351 -11.239 1.00 77.75 81 ASP A O 1
ATOM 657 N N . GLN A 1 82 ? -3.315 12.906 -11.156 1.00 73.44 82 GLN A N 1
ATOM 658 C CA . GLN A 1 82 ? -2.924 12.761 -12.554 1.00 73.44 82 GLN A CA 1
ATOM 659 C C . GLN A 1 82 ? -2.370 11.362 -12.831 1.00 73.44 82 GLN A C 1
ATOM 661 O O . GLN A 1 82 ? -2.606 10.813 -13.903 1.00 73.44 82 GLN A O 1
ATOM 666 N N . GLU A 1 83 ? -1.697 10.779 -11.842 1.00 70.38 83 GLU A N 1
ATOM 667 C CA . GLU A 1 83 ? -1.100 9.447 -11.915 1.00 70.38 83 GLU A CA 1
ATOM 668 C C . GLU A 1 83 ? -2.171 8.341 -11.895 1.00 70.38 83 GLU A C 1
ATOM 670 O O . GLU A 1 83 ? -1.959 7.262 -12.438 1.00 70.38 83 GLU A O 1
ATOM 675 N N . ALA A 1 84 ? -3.349 8.603 -11.316 1.00 69.31 84 ALA A N 1
ATOM 676 C CA . ALA A 1 84 ? -4.463 7.654 -11.249 1.00 69.31 84 ALA A CA 1
ATOM 677 C C . ALA A 1 84 ? -5.310 7.603 -12.537 1.00 69.31 84 ALA A C 1
ATOM 679 O O . ALA A 1 84 ? -6.242 6.794 -12.631 1.00 69.31 84 ALA A O 1
ATOM 680 N N . LYS A 1 85 ? -5.007 8.456 -13.525 1.00 71.12 85 LYS A N 1
ATOM 681 C CA . LYS A 1 85 ? -5.710 8.506 -14.813 1.00 71.12 85 LYS A CA 1
ATOM 682 C C . LYS A 1 85 ? -5.157 7.441 -15.781 1.00 71.12 85 LYS A C 1
ATOM 684 O O . LYS A 1 85 ? -3.978 7.111 -15.687 1.00 71.12 85 LYS A O 1
ATOM 689 N N . PRO A 1 86 ? -6.000 6.866 -16.665 1.00 60.66 86 PRO A N 1
ATOM 690 C CA . PRO A 1 86 ? -5.608 5.778 -17.568 1.00 60.66 86 PRO A CA 1
ATOM 691 C C . PRO A 1 86 ? -4.505 6.134 -18.567 1.00 60.66 86 PRO A C 1
ATOM 693 O O . PRO A 1 86 ? -4.514 7.283 -19.065 1.00 60.66 86 PRO A O 1
#

Organism: Striga hermonthica (NCBI:txid68872)

pLDDT: mean 90.47, std 9.95, range [60.66, 98.31]

Radius of gyration: 12.59 Å; chains: 1; bounding box: 37×19×31 Å